Protein AF-A0A7V3BHC5-F1 (afdb_monomer_lite)

Radius of gyration: 16.34 Å; chains: 1; bounding box: 46×25×44 Å

pLDDT: mean 91.26, std 6.08, range [64.31, 97.12]

Foldseek 3Di:
DDPQLLVPQPQNQWKAFQDDDPVHDRPDIAGAPVRDPPPCPSQVRDPVNPDDDLVGDPPVCNVSVVVNNVRSPDPRIDRPDDDDDDDDPVSVVVVVVD

Structure (mmCIF, N/CA/C/O backbone):
data_AF-A0A7V3BHC5-F1
#
_entry.id   AF-A0A7V3BHC5-F1
#
loop_
_atom_site.group_PDB
_atom_site.id
_atom_site.type_symbol
_atom_site.label_atom_id
_atom_site.label_alt_id
_atom_site.label_comp_id
_atom_site.label_asym_id
_atom_site.label_entity_id
_atom_site.label_seq_id
_atom_site.pdbx_PDB_ins_code
_atom_site.Cartn_x
_atom_site.Cartn_y
_atom_site.Cartn_z
_atom_site.occupancy
_atom_site.B_iso_or_equiv
_atom_site.auth_seq_id
_atom_site.auth_comp_id
_atom_site.auth_asym_id
_atom_site.auth_atom_id
_atom_s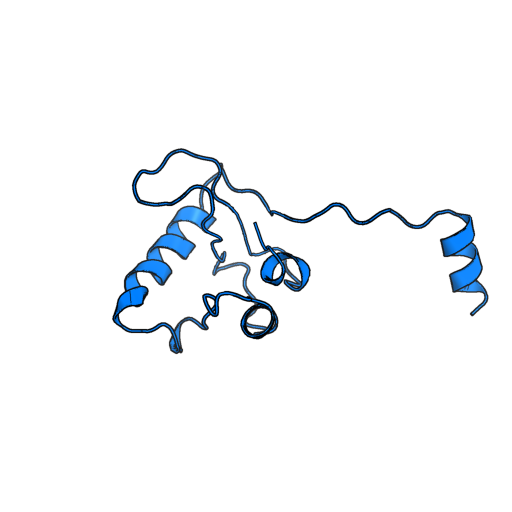ite.pdbx_PDB_model_num
ATOM 1 N N . MET A 1 1 ? -2.314 13.900 -1.701 1.00 64.31 1 MET A N 1
ATOM 2 C CA . MET A 1 1 ? -2.047 12.577 -2.295 1.00 64.31 1 MET A CA 1
ATOM 3 C C . MET A 1 1 ? -3.267 11.742 -1.991 1.00 64.31 1 MET A C 1
ATOM 5 O O . MET A 1 1 ? -3.620 11.683 -0.825 1.00 64.31 1 MET A O 1
ATOM 9 N N . ASP A 1 2 ? -3.946 11.212 -3.004 1.00 82.44 2 ASP A N 1
ATOM 10 C CA . ASP A 1 2 ? -5.126 10.381 -2.759 1.00 82.44 2 ASP A CA 1
ATOM 11 C C . ASP A 1 2 ? -4.681 9.005 -2.243 1.00 82.44 2 ASP A C 1
ATOM 13 O O . ASP A 1 2 ? -3.866 8.336 -2.882 1.00 82.44 2 ASP A O 1
ATOM 17 N N . SER A 1 3 ? -5.158 8.634 -1.056 1.00 88.94 3 SER A N 1
ATOM 18 C CA . SER A 1 3 ? -4.849 7.387 -0.354 1.00 88.94 3 SER A CA 1
ATOM 19 C C . SER A 1 3 ? -6.107 6.549 -0.099 1.00 88.94 3 SER A C 1
ATOM 21 O O . SER A 1 3 ? -6.123 5.726 0.815 1.00 88.94 3 SER A O 1
ATOM 23 N N . ALA A 1 4 ? -7.155 6.695 -0.920 1.00 93.50 4 ALA A N 1
ATOM 24 C CA . ALA A 1 4 ? -8.405 5.944 -0.774 1.00 93.50 4 ALA A CA 1
ATOM 25 C C . ALA A 1 4 ? -8.201 4.418 -0.689 1.00 93.50 4 ALA A C 1
ATOM 27 O O . ALA A 1 4 ? -8.862 3.744 0.102 1.00 93.50 4 ALA A O 1
ATOM 28 N N . CYS A 1 5 ? -7.233 3.864 -1.431 1.00 95.25 5 CYS A N 1
ATOM 29 C CA . CYS A 1 5 ? -6.873 2.447 -1.342 1.00 95.25 5 CYS A CA 1
ATOM 30 C C . CYS A 1 5 ? -6.333 2.048 0.047 1.00 95.25 5 CYS A C 1
ATOM 32 O O . CYS A 1 5 ? -6.616 0.943 0.513 1.00 95.25 5 CYS A O 1
ATOM 34 N N . VAL A 1 6 ? -5.609 2.946 0.729 1.00 95.25 6 VAL A N 1
ATOM 35 C CA . VAL A 1 6 ? -5.100 2.754 2.098 1.00 95.25 6 VAL A CA 1
ATOM 36 C C . VAL A 1 6 ? -6.265 2.681 3.082 1.00 95.25 6 VAL A C 1
ATOM 38 O O . VAL A 1 6 ? -6.298 1.792 3.930 1.00 95.25 6 VAL A O 1
ATOM 41 N N . GLU A 1 7 ? -7.258 3.560 2.938 1.00 94.00 7 GLU A N 1
ATOM 42 C CA . GLU A 1 7 ? -8.410 3.623 3.843 1.00 94.00 7 GLU A CA 1
ATOM 43 C C . GLU A 1 7 ? -9.250 2.344 3.844 1.00 94.00 7 GLU A C 1
ATOM 45 O O . GLU A 1 7 ? -9.725 1.924 4.902 1.00 94.00 7 GLU A O 1
ATOM 50 N N . VAL A 1 8 ? -9.389 1.697 2.686 1.00 95.25 8 VAL A N 1
ATOM 51 C CA . VAL A 1 8 ? -10.192 0.475 2.535 1.00 95.25 8 VAL A CA 1
ATOM 52 C C . VAL A 1 8 ? -9.415 -0.817 2.802 1.00 95.25 8 VAL A C 1
ATOM 54 O O . VAL A 1 8 ? -10.020 -1.886 2.867 1.00 9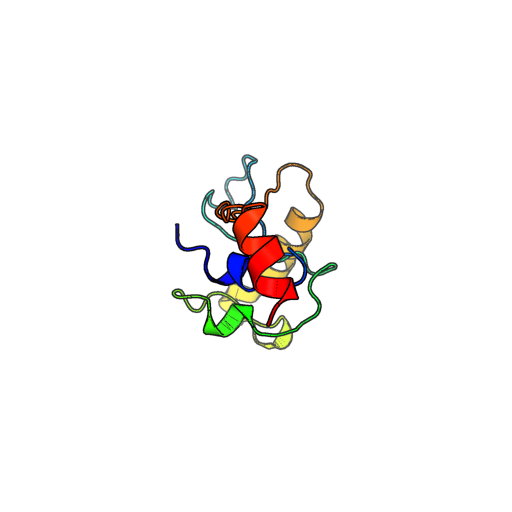5.25 8 VAL A O 1
ATOM 57 N N . CYS A 1 9 ? -8.086 -0.756 2.950 1.00 96.44 9 CYS A N 1
ATOM 58 C CA . CYS A 1 9 ? -7.277 -1.944 3.205 1.00 96.44 9 CYS A CA 1
ATOM 59 C C . CYS A 1 9 ? -7.570 -2.504 4.613 1.00 96.44 9 CYS A C 1
ATOM 61 O O . CYS A 1 9 ? -7.360 -1.791 5.596 1.00 96.44 9 CYS A O 1
ATOM 63 N N . PRO A 1 10 ? -8.007 -3.769 4.755 1.00 96.25 10 PRO A N 1
ATOM 64 C CA . PRO A 1 10 ? -8.385 -4.328 6.058 1.00 96.25 10 PRO A CA 1
ATOM 65 C C . PRO A 1 10 ? -7.193 -4.778 6.914 1.00 96.25 10 PRO A C 1
ATOM 67 O O . PRO A 1 10 ? -7.361 -5.057 8.096 1.00 96.25 10 PRO A O 1
ATOM 70 N N . VAL A 1 11 ? -6.008 -4.895 6.312 1.00 96.62 11 VAL A N 1
ATOM 71 C CA . VAL A 1 11 ? -4.807 -5.484 6.931 1.00 96.62 11 VAL A CA 1
ATOM 72 C C . VAL A 1 11 ? -3.607 -4.546 6.891 1.00 96.62 11 VAL A C 1
ATOM 74 O O . VAL A 1 11 ? -2.481 -4.984 7.093 1.00 96.62 11 VAL A O 1
ATOM 77 N N . ASP A 1 12 ? -3.834 -3.261 6.607 1.00 95.25 12 ASP A N 1
ATOM 78 C CA . ASP A 1 12 ? -2.784 -2.240 6.674 1.00 95.25 12 ASP A CA 1
ATOM 79 C C . ASP A 1 12 ? -1.560 -2.509 5.775 1.00 95.25 12 ASP A C 1
ATOM 81 O O . ASP A 1 12 ? -0.461 -2.039 6.046 1.00 95.25 12 ASP A O 1
ATOM 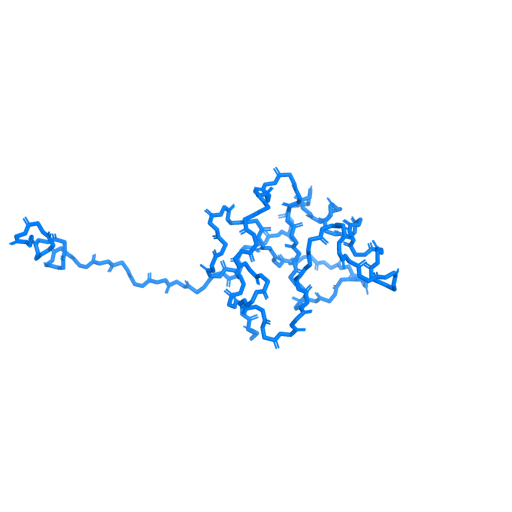85 N N . CYS A 1 13 ? -1.742 -3.230 4.664 1.00 95.94 13 CYS A N 1
ATOM 86 C CA . CYS A 1 13 ? -0.642 -3.668 3.803 1.00 95.94 13 CYS A CA 1
ATOM 87 C C . CYS A 1 13 ? -0.257 -2.673 2.696 1.00 95.94 13 CYS A C 1
ATOM 89 O O . CYS A 1 13 ? 0.416 -3.073 1.751 1.00 95.94 13 CYS A O 1
ATOM 91 N N . ILE A 1 14 ? -0.724 -1.421 2.731 1.00 95.50 14 ILE A N 1
ATOM 92 C CA . ILE A 1 14 ? -0.395 -0.405 1.716 1.00 95.50 14 ILE A CA 1
ATOM 93 C C . ILE A 1 14 ? 0.427 0.692 2.379 1.00 95.50 14 ILE A C 1
ATOM 95 O O . ILE A 1 14 ? -0.063 1.412 3.250 1.00 95.50 14 ILE A O 1
ATOM 99 N N . HIS A 1 15 ? 1.672 0.827 1.939 1.00 94.31 15 HIS A N 1
ATOM 100 C CA . HIS A 1 15 ? 2.665 1.689 2.559 1.00 94.31 15 HIS A CA 1
ATOM 101 C C . HIS A 1 15 ? 3.189 2.746 1.592 1.00 94.31 15 HIS A C 1
ATOM 103 O O . HIS A 1 15 ? 3.212 2.552 0.378 1.00 94.31 15 HIS A O 1
ATOM 109 N N . ARG A 1 16 ? 3.667 3.852 2.152 1.00 93.25 16 ARG A N 1
ATOM 110 C CA . ARG A 1 16 ? 4.564 4.800 1.494 1.00 93.25 16 ARG A CA 1
ATOM 111 C C . ARG A 1 16 ? 5.985 4.509 1.959 1.00 93.25 16 ARG A C 1
ATOM 113 O O . ARG A 1 16 ? 6.213 4.323 3.152 1.00 93.25 16 ARG A O 1
ATOM 120 N N . TYR A 1 17 ? 6.922 4.506 1.021 1.00 92.50 17 TYR A N 1
ATOM 121 C CA . TYR A 1 17 ? 8.345 4.516 1.338 1.00 92.50 17 TYR A CA 1
ATOM 122 C C . TYR A 1 17 ? 8.774 5.923 1.767 1.00 92.50 17 TYR A C 1
ATOM 124 O O . TYR A 1 17 ? 8.468 6.889 1.069 1.00 92.50 17 TYR A O 1
ATOM 132 N N . THR A 1 18 ? 9.450 6.036 2.907 1.00 93.06 18 THR A N 1
ATOM 133 C CA . THR A 1 18 ? 9.926 7.310 3.475 1.00 93.06 18 THR A CA 1
ATOM 134 C C . THR A 1 18 ? 11.430 7.510 3.338 1.00 93.06 18 THR A C 1
ATOM 136 O O . THR A 1 18 ? 11.927 8.588 3.661 1.00 93.06 18 THR A O 1
ATOM 139 N N . GLY A 1 19 ? 12.149 6.494 2.858 1.00 90.38 19 GLY A N 1
ATOM 140 C CA . GLY A 1 19 ? 13.580 6.584 2.599 1.00 90.38 19 GLY A CA 1
ATOM 141 C C . GLY A 1 19 ? 13.898 7.245 1.257 1.00 90.38 19 GLY A C 1
ATOM 142 O O . GLY A 1 19 ? 13.022 7.695 0.511 1.00 90.38 19 GLY A O 1
ATOM 143 N N . GLU A 1 20 ? 15.184 7.264 0.918 1.00 89.69 20 GLU A N 1
ATOM 144 C CA . GLU A 1 20 ? 15.681 7.772 -0.361 1.00 89.69 20 GLU A CA 1
ATOM 145 C C . GLU A 1 20 ? 16.036 6.606 -1.295 1.00 89.69 20 GLU A C 1
ATOM 147 O O . GLU A 1 20 ? 16.955 5.833 -1.033 1.00 89.69 20 GLU A O 1
ATOM 152 N N . ASP A 1 21 ? 15.305 6.460 -2.401 1.00 88.12 21 ASP A N 1
ATOM 153 C CA . ASP A 1 21 ? 15.633 5.533 -3.491 1.00 88.12 21 ASP A CA 1
ATOM 154 C C . ASP A 1 21 ? 15.287 6.236 -4.818 1.00 88.12 21 ASP A C 1
ATOM 156 O O . ASP A 1 21 ? 14.134 6.622 -5.021 1.00 88.12 21 ASP A O 1
ATOM 160 N N . PRO A 1 22 ? 16.251 6.440 -5.738 1.00 87.00 22 PRO A N 1
ATOM 161 C CA . PRO A 1 22 ? 16.008 7.140 -7.001 1.00 87.00 22 PRO A CA 1
ATOM 162 C C . PRO A 1 22 ? 15.010 6.420 -7.921 1.00 87.00 22 PRO A C 1
ATOM 164 O O . PRO A 1 22 ? 14.509 7.025 -8.869 1.00 87.00 22 PRO A O 1
ATOM 167 N N . TYR A 1 23 ? 14.718 5.145 -7.662 1.00 85.44 23 TYR A N 1
ATOM 168 C CA . TYR A 1 23 ? 13.769 4.342 -8.425 1.00 85.44 23 TYR A CA 1
ATOM 169 C C . TYR A 1 23 ? 12.372 4.295 -7.795 1.00 85.44 23 TYR A C 1
ATOM 171 O O . TYR A 1 23 ? 11.475 3.702 -8.394 1.00 85.44 23 TYR A O 1
ATOM 179 N N . ILE A 1 24 ? 12.171 4.900 -6.617 1.00 87.25 24 ILE A N 1
ATOM 180 C CA . ILE A 1 24 ? 10.880 4.929 -5.922 1.00 87.25 24 ILE A CA 1
ATOM 181 C C . ILE A 1 24 ? 10.483 6.382 -5.665 1.00 87.25 24 ILE A C 1
ATOM 183 O O . ILE A 1 24 ? 11.039 7.046 -4.787 1.00 87.25 24 ILE A O 1
ATOM 187 N N . PRO A 1 25 ? 9.495 6.904 -6.405 1.00 87.62 25 PRO A N 1
ATOM 188 C CA . PRO A 1 25 ? 8.925 8.206 -6.117 1.00 87.62 25 PRO A CA 1
ATOM 189 C C . PRO A 1 25 ? 8.372 8.274 -4.688 1.00 87.62 25 PRO A C 1
ATOM 191 O O . PRO A 1 25 ? 7.671 7.372 -4.239 1.00 87.62 25 PRO A O 1
ATOM 194 N N . GLN A 1 26 ? 8.580 9.409 -4.018 1.00 84.38 26 GLN A N 1
ATOM 195 C CA . GLN A 1 26 ? 8.096 9.685 -2.651 1.00 84.38 26 GLN A CA 1
ATOM 196 C C . GLN A 1 26 ? 6.565 9.575 -2.488 1.00 84.38 26 GLN A C 1
ATOM 198 O O . GLN A 1 26 ? 6.039 9.466 -1.384 1.00 84.38 26 GLN A O 1
ATOM 203 N N . HIS A 1 27 ? 5.828 9.621 -3.598 1.00 84.50 27 HIS A N 1
ATOM 204 C CA . HIS A 1 27 ? 4.373 9.490 -3.633 1.00 84.50 27 HIS A CA 1
ATOM 205 C C . HIS A 1 27 ? 3.906 8.123 -4.144 1.00 84.50 27 HIS A C 1
ATOM 207 O O . HIS A 1 27 ? 2.724 7.956 -4.431 1.00 84.50 27 HIS A O 1
ATOM 213 N N . GLN A 1 28 ? 4.801 7.147 -4.302 1.00 89.56 28 GLN A N 1
ATOM 214 C CA . GLN A 1 28 ? 4.404 5.801 -4.691 1.00 89.56 28 GLN A CA 1
ATOM 215 C C . GLN A 1 28 ? 3.859 5.041 -3.477 1.00 89.56 28 GLN A C 1
ATOM 217 O O . GLN A 1 28 ? 4.482 5.004 -2.415 1.00 89.56 28 GLN A O 1
ATOM 222 N N . LEU A 1 29 ? 2.686 4.430 -3.654 1.00 93.44 29 LEU A N 1
ATOM 223 C CA . LEU A 1 29 ? 2.132 3.466 -2.709 1.00 93.44 29 LEU A CA 1
ATOM 224 C C . LEU A 1 29 ? 2.544 2.058 -3.112 1.00 93.44 29 LEU A C 1
ATOM 226 O O . LEU A 1 29 ? 2.537 1.713 -4.294 1.00 93.44 29 LEU A O 1
ATOM 230 N N . LEU A 1 30 ? 2.909 1.266 -2.114 1.00 94.31 30 LEU A N 1
ATOM 231 C CA . LEU A 1 30 ? 3.484 -0.059 -2.270 1.00 94.31 30 LEU A CA 1
ATOM 232 C C . LEU A 1 30 ? 2.674 -1.056 -1.448 1.00 94.31 30 LEU A C 1
ATOM 234 O O . LEU A 1 30 ? 2.291 -0.772 -0.314 1.00 94.31 30 LEU A O 1
ATOM 238 N N . ILE A 1 31 ? 2.412 -2.226 -2.019 1.00 95.75 31 ILE A N 1
ATOM 239 C CA . ILE A 1 31 ? 1.646 -3.297 -1.380 1.00 95.75 31 ILE A CA 1
ATOM 240 C C . ILE A 1 31 ? 2.621 -4.266 -0.716 1.00 95.75 31 ILE A C 1
ATOM 242 O O . ILE A 1 31 ? 3.502 -4.796 -1.386 1.00 95.75 31 ILE A O 1
ATOM 246 N N . HIS A 1 32 ? 2.443 -4.555 0.571 1.00 95.94 32 HIS A N 1
ATOM 247 C CA . HIS A 1 32 ? 3.170 -5.611 1.267 1.00 95.94 32 HIS A CA 1
ATOM 248 C C . HIS A 1 32 ? 2.591 -6.985 0.889 1.00 95.94 32 HIS A C 1
ATOM 250 O O . HIS A 1 32 ? 1.525 -7.353 1.393 1.00 95.94 32 HIS A O 1
ATOM 256 N N . PRO A 1 33 ? 3.271 -7.795 0.052 1.00 94.56 33 PRO A N 1
ATOM 257 C CA . PRO A 1 33 ? 2.668 -9.004 -0.509 1.00 94.56 33 PRO A CA 1
ATOM 258 C C . PRO A 1 33 ? 2.445 -10.104 0.536 1.00 94.56 33 PRO A C 1
ATOM 260 O O . PRO A 1 33 ? 1.493 -10.859 0.418 1.00 94.56 33 PRO A O 1
ATOM 263 N N . GLU A 1 34 ? 3.276 -10.176 1.581 1.00 93.50 34 GLU A N 1
ATOM 264 C CA . GLU A 1 34 ? 3.127 -11.199 2.634 1.00 93.50 34 GLU A CA 1
ATOM 265 C C . GLU A 1 34 ? 2.009 -10.882 3.647 1.00 93.50 34 GLU A C 1
ATOM 267 O O . GLU A 1 34 ? 1.565 -11.775 4.361 1.00 93.50 34 GLU A O 1
ATOM 272 N N . VAL A 1 35 ? 1.547 -9.625 3.713 1.00 95.38 35 VAL A N 1
ATOM 273 C CA . VAL A 1 35 ? 0.437 -9.194 4.588 1.00 95.38 35 VAL A CA 1
ATOM 274 C C . VAL A 1 35 ? -0.868 -9.102 3.798 1.00 95.38 35 VAL A C 1
ATOM 276 O O . VAL A 1 35 ? -1.947 -9.303 4.352 1.00 95.38 35 VAL A O 1
ATOM 279 N N . CYS A 1 36 ? -0.790 -8.815 2.495 1.00 96.50 36 CYS A N 1
ATOM 280 C CA . CYS A 1 36 ? -1.948 -8.764 1.617 1.00 96.50 36 CYS A CA 1
ATOM 281 C C . CYS A 1 36 ? -2.715 -10.096 1.627 1.00 96.50 36 CYS A C 1
ATOM 283 O O . CYS A 1 36 ? -2.176 -11.151 1.308 1.00 96.50 36 CYS A O 1
ATOM 285 N N . ILE A 1 37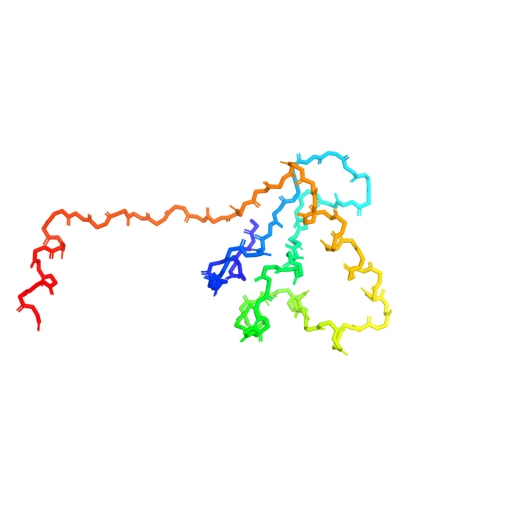 ? -4.012 -10.025 1.928 1.00 96.81 37 ILE A N 1
ATOM 286 C CA . ILE A 1 37 ? -4.922 -11.183 1.948 1.00 96.81 37 ILE A CA 1
ATOM 287 C C . ILE A 1 37 ? -5.740 -11.331 0.656 1.00 96.81 37 ILE A C 1
ATOM 289 O O . ILE A 1 37 ? -6.749 -12.028 0.644 1.00 96.81 37 ILE A O 1
ATOM 293 N N . VAL A 1 38 ? -5.350 -10.630 -0.415 1.00 96.00 38 VAL A N 1
ATOM 294 C CA . VAL A 1 38 ? -5.981 -10.703 -1.749 1.00 96.00 38 VAL A CA 1
ATOM 295 C C . VAL A 1 38 ? -7.503 -10.453 -1.709 1.00 96.00 38 VAL A C 1
ATOM 297 O O . VAL A 1 38 ? -8.295 -11.134 -2.349 1.00 96.00 38 VAL A O 1
ATOM 300 N N . CYS A 1 39 ? -7.944 -9.457 -0.931 1.00 97.00 39 CYS A N 1
ATOM 301 C CA . CYS A 1 39 ? -9.376 -9.148 -0.786 1.00 97.00 39 CYS A CA 1
ATOM 302 C C . CYS A 1 39 ? -9.975 -8.316 -1.939 1.00 97.00 39 CYS A C 1
ATOM 304 O O . CYS A 1 39 ? -11.193 -8.201 -2.028 1.00 97.00 39 CYS A O 1
ATOM 306 N N . GLY A 1 40 ? -9.144 -7.686 -2.778 1.00 95.25 40 GLY A N 1
ATOM 307 C CA . GLY A 1 40 ? -9.572 -6.919 -3.961 1.00 95.25 40 GLY A CA 1
ATOM 308 C C . GLY A 1 40 ? -10.222 -5.550 -3.701 1.00 95.25 40 GLY A C 1
ATOM 309 O O . GLY A 1 40 ? -10.412 -4.787 -4.636 1.00 95.25 40 GLY A O 1
ATOM 310 N N . VAL A 1 41 ? -10.518 -5.169 -2.454 1.00 97.12 41 VAL A N 1
ATOM 311 C CA . VAL A 1 41 ? -11.272 -3.927 -2.156 1.00 97.12 41 VAL A CA 1
ATOM 312 C C . VAL A 1 41 ? -10.518 -2.648 -2.556 1.00 97.12 41 VAL A C 1
ATOM 314 O O . VAL A 1 41 ? -11.126 -1.638 -2.902 1.00 97.12 41 VAL A O 1
ATOM 317 N N . CYS A 1 42 ? -9.185 -2.683 -2.530 1.00 96.94 42 CYS A N 1
ATOM 318 C CA . CYS A 1 42 ? -8.341 -1.532 -2.857 1.00 96.94 42 CYS A CA 1
ATOM 319 C C . CYS A 1 42 ? -8.293 -1.172 -4.352 1.00 96.94 42 CYS A C 1
ATOM 321 O O . CYS A 1 42 ? -7.959 -0.034 -4.678 1.00 96.94 42 CYS A O 1
ATOM 323 N N . GLU A 1 43 ? -8.636 -2.108 -5.240 1.00 96.44 43 GLU A N 1
ATOM 324 C CA . GLU A 1 43 ? -8.611 -1.930 -6.695 1.00 96.44 43 GLU A CA 1
ATOM 325 C C . GLU A 1 43 ? -9.647 -0.906 -7.183 1.00 96.44 43 GLU A C 1
ATOM 327 O O . GLU A 1 43 ? -9.233 0.141 -7.686 1.00 96.44 43 GLU A O 1
ATOM 332 N N . PRO A 1 44 ? -10.962 -1.087 -6.942 1.00 96.12 44 PRO A N 1
ATOM 333 C CA . PRO A 1 44 ? -11.966 -0.103 -7.349 1.00 96.12 44 PRO A CA 1
ATOM 334 C C . PRO A 1 44 ? -11.888 1.208 -6.552 1.00 96.12 44 PRO A C 1
ATOM 336 O O . PRO A 1 44 ? -12.467 2.211 -6.959 1.00 96.12 44 PRO A O 1
ATOM 339 N N . ALA A 1 45 ? -11.200 1.215 -5.406 1.00 95.50 45 ALA A N 1
ATOM 340 C CA . ALA A 1 45 ? -11.002 2.415 -4.599 1.00 95.50 45 ALA A CA 1
ATOM 341 C C . ALA A 1 45 ? -9.868 3.310 -5.123 1.00 95.50 45 ALA A C 1
ATOM 343 O O . ALA A 1 45 ? -9.778 4.466 -4.718 1.00 95.50 45 ALA A O 1
ATOM 344 N N . CYS A 1 46 ? -8.974 2.794 -5.974 1.00 94.31 46 CYS A N 1
ATOM 345 C CA . CYS A 1 46 ? -7.836 3.555 -6.470 1.00 94.31 46 CYS A CA 1
ATOM 346 C C . CYS A 1 46 ? -8.266 4.489 -7.616 1.00 94.31 46 CYS A C 1
ATOM 348 O O . CYS A 1 46 ? -8.558 4.005 -8.708 1.00 94.31 46 CYS A O 1
ATOM 350 N N . PRO A 1 47 ? -8.221 5.823 -7.446 1.00 92.38 47 PRO A N 1
ATOM 351 C CA . PRO A 1 47 ? -8.645 6.762 -8.494 1.00 92.38 47 PRO A CA 1
ATOM 352 C C . PRO A 1 47 ? -7.695 6.804 -9.699 1.00 92.38 47 PRO A C 1
ATOM 354 O O . PRO A 1 47 ? -8.022 7.396 -10.723 1.00 92.38 47 PRO A O 1
ATOM 357 N N . TRP A 1 48 ? -6.508 6.209 -9.563 1.00 92.50 48 TRP A N 1
ATOM 358 C CA . TRP A 1 48 ? -5.486 6.130 -10.605 1.00 92.50 48 TRP A CA 1
ATOM 359 C C . TRP A 1 48 ? -5.450 4.768 -11.300 1.00 92.50 48 TRP A C 1
ATOM 361 O O . TRP A 1 48 ? -4.563 4.557 -12.122 1.00 92.50 48 TRP A O 1
ATOM 371 N N . GLU A 1 49 ? -6.345 3.840 -10.932 1.00 93.44 49 GLU A N 1
ATOM 372 C CA . GLU A 1 49 ? -6.400 2.483 -11.502 1.00 93.44 49 GLU A CA 1
ATOM 373 C C . GLU A 1 49 ? -5.024 1.776 -11.458 1.00 93.44 49 GLU A C 1
ATOM 375 O O . GLU A 1 49 ? -4.589 1.112 -12.398 1.00 93.44 49 GLU A O 1
ATOM 380 N N . ALA A 1 50 ? -4.289 1.977 -10.357 1.00 93.12 50 ALA A N 1
ATOM 381 C CA . ALA A 1 50 ? -2.894 1.547 -10.207 1.00 93.12 50 ALA A CA 1
ATOM 382 C C . ALA A 1 50 ? -2.718 0.286 -9.340 1.00 93.12 50 ALA A C 1
ATOM 384 O O . ALA A 1 50 ? -1.598 -0.200 -9.170 1.00 93.12 50 ALA A O 1
ATOM 385 N N . MET A 1 51 ? -3.806 -0.227 -8.767 1.00 94.75 51 MET A N 1
ATOM 386 C CA . MET A 1 51 ? -3.811 -1.406 -7.903 1.00 94.75 51 MET A CA 1
ATOM 387 C C . MET A 1 51 ? -4.256 -2.611 -8.726 1.00 94.75 51 MET A C 1
ATOM 389 O O . MET A 1 51 ? -5.329 -2.580 -9.312 1.00 94.75 51 MET A O 1
ATOM 393 N N . TYR A 1 52 ? -3.438 -3.659 -8.749 1.00 95.69 52 TYR A N 1
ATOM 394 C CA . TYR A 1 52 ? -3.680 -4.872 -9.528 1.00 95.69 52 TYR A CA 1
ATOM 395 C C . TYR A 1 52 ? -3.451 -6.098 -8.653 1.00 95.69 52 TYR A C 1
ATOM 397 O O . TYR A 1 52 ? -2.577 -6.083 -7.777 1.00 95.69 52 TYR A O 1
ATOM 405 N N . GLN A 1 53 ? -4.167 -7.183 -8.937 1.00 93.88 53 GLN A N 1
ATOM 406 C CA . GLN A 1 53 ? -3.731 -8.500 -8.484 1.00 93.88 53 GLN A CA 1
ATOM 407 C C . GLN A 1 53 ? -2.435 -8.889 -9.204 1.00 93.88 53 GLN A C 1
ATOM 409 O O . GLN A 1 53 ? -2.195 -8.488 -10.342 1.00 93.88 53 GLN A O 1
ATOM 414 N N . ASP A 1 54 ? -1.591 -9.686 -8.553 1.00 90.69 54 ASP A N 1
ATOM 415 C CA . ASP A 1 54 ? -0.294 -10.126 -9.084 1.00 90.69 54 ASP A CA 1
ATOM 416 C C . ASP A 1 54 ? -0.407 -10.836 -10.447 1.00 90.69 54 ASP A C 1
ATOM 418 O O . ASP A 1 54 ? 0.455 -10.681 -11.317 1.00 90.69 54 ASP A O 1
ATOM 422 N N . THR A 1 55 ? -1.502 -11.566 -10.654 1.00 92.00 55 THR A N 1
ATOM 423 C CA . THR A 1 55 ? -1.836 -12.259 -11.905 1.00 92.00 55 THR A CA 1
ATOM 424 C C . THR A 1 55 ? -2.335 -11.333 -13.019 1.00 92.00 55 THR A C 1
ATOM 426 O O . THR A 1 55 ? -2.248 -11.700 -14.194 1.00 92.00 55 THR A O 1
ATOM 429 N N . GLU A 1 56 ? -2.791 -10.129 -12.675 1.00 94.88 56 GLU A N 1
ATOM 430 C CA . GLU A 1 56 ? -3.445 -9.174 -13.579 1.00 94.88 56 GLU A CA 1
ATOM 431 C C . GLU A 1 56 ? -2.573 -7.948 -13.883 1.00 94.88 56 GLU A C 1
ATOM 433 O O . GLU A 1 56 ? -2.950 -7.101 -14.692 1.00 94.88 56 GLU A O 1
ATOM 438 N N . VAL A 1 57 ? -1.371 -7.869 -13.297 1.00 95.06 57 VAL A N 1
ATOM 439 C CA . VAL A 1 57 ? -0.417 -6.788 -13.573 1.00 95.06 57 VAL A CA 1
ATOM 440 C C . VAL A 1 57 ? -0.069 -6.756 -15.073 1.00 95.06 57 VAL A C 1
ATOM 442 O O . VAL A 1 57 ? 0.447 -7.753 -15.607 1.00 95.06 57 VAL A O 1
ATOM 445 N N . PRO A 1 58 ? -0.264 -5.609 -15.758 1.00 96.12 58 PRO A N 1
ATOM 446 C CA . PRO A 1 58 ? 0.152 -5.424 -17.143 1.00 96.12 58 PRO A CA 1
ATOM 447 C C . PRO A 1 58 ? 1.625 -5.776 -17.356 1.00 96.12 58 PRO A C 1
ATOM 449 O O . PRO A 1 58 ? 2.470 -5.605 -16.471 1.00 96.12 58 PRO A O 1
ATOM 452 N N . LYS A 1 59 ? 1.969 -6.265 -18.551 1.00 95.88 59 LYS A N 1
ATOM 453 C CA . LYS A 1 59 ? 3.317 -6.782 -18.839 1.00 95.88 59 LYS A CA 1
ATOM 454 C C . LYS A 1 59 ? 4.401 -5.730 -18.591 1.00 95.88 59 LYS A C 1
ATOM 456 O O . LYS A 1 59 ? 5.478 -6.070 -18.109 1.00 95.88 59 LYS A O 1
ATOM 461 N N . GLU A 1 60 ? 4.091 -4.482 -18.899 1.00 95.06 60 GLU A N 1
ATOM 462 C CA . GLU A 1 60 ? 4.942 -3.304 -18.769 1.00 95.06 60 GLU A CA 1
ATOM 463 C C . GLU A 1 60 ? 5.212 -2.952 -17.299 1.00 95.06 60 GLU A C 1
ATOM 465 O O . GLU A 1 60 ? 6.251 -2.380 -16.983 1.00 95.06 60 GLU A O 1
ATOM 470 N N . LEU A 1 61 ? 4.306 -3.340 -16.395 1.00 93.94 61 LEU A N 1
ATOM 471 C CA . LEU A 1 61 ? 4.359 -3.042 -14.964 1.00 93.94 61 LEU A CA 1
ATOM 472 C C . LEU A 1 61 ? 4.819 -4.232 -14.115 1.00 93.94 61 LEU A C 1
ATOM 474 O O . LEU A 1 61 ? 4.913 -4.110 -12.897 1.00 93.94 61 LEU A O 1
ATOM 478 N N . ARG A 1 62 ? 5.152 -5.382 -14.717 1.00 93.62 62 ARG A N 1
ATOM 479 C CA . ARG A 1 62 ? 5.544 -6.591 -13.966 1.00 93.62 62 ARG A CA 1
ATOM 480 C C . ARG A 1 62 ? 6.724 -6.386 -13.018 1.00 93.62 62 ARG A C 1
ATOM 482 O O . ARG A 1 62 ? 6.762 -7.017 -11.967 1.00 93.62 62 ARG A O 1
ATOM 489 N N . ALA A 1 63 ? 7.654 -5.490 -13.350 1.00 92.19 63 ALA A N 1
ATOM 490 C CA . ALA A 1 63 ? 8.775 -5.150 -12.471 1.00 92.19 63 ALA A CA 1
ATOM 491 C C . ALA A 1 63 ? 8.313 -4.580 -11.113 1.00 92.19 63 ALA A C 1
ATOM 493 O O . ALA A 1 63 ? 8.991 -4.760 -10.103 1.00 92.19 63 ALA A O 1
ATOM 494 N N . SER A 1 64 ? 7.130 -3.959 -11.055 1.00 92.50 64 SER A N 1
ATOM 495 C CA . SER A 1 64 ? 6.560 -3.411 -9.822 1.00 92.50 64 SER A CA 1
ATOM 496 C C . SER A 1 64 ? 6.247 -4.484 -8.778 1.00 92.50 64 SER A C 1
ATOM 498 O O . SER A 1 64 ? 6.255 -4.181 -7.589 1.00 92.50 64 SER A O 1
ATOM 500 N N . ILE A 1 65 ? 6.012 -5.740 -9.180 1.00 93.81 65 ILE A N 1
ATOM 501 C CA . ILE A 1 65 ? 5.785 -6.852 -8.239 1.00 93.81 65 ILE A CA 1
ATOM 502 C C . ILE A 1 65 ? 7.011 -7.029 -7.332 1.00 93.81 65 ILE A C 1
ATOM 504 O O . ILE A 1 65 ? 6.888 -7.128 -6.111 1.00 93.81 65 ILE A O 1
ATOM 508 N N . GLU A 1 66 ? 8.207 -6.998 -7.919 1.00 92.62 66 GLU A N 1
ATOM 509 C CA . GLU A 1 66 ? 9.456 -7.129 -7.172 1.00 92.62 66 GLU A CA 1
ATOM 510 C C . GLU A 1 66 ? 9.744 -5.890 -6.316 1.00 92.62 66 GLU A C 1
ATOM 512 O O . GLU A 1 66 ? 10.194 -6.023 -5.178 1.00 92.62 66 GLU A O 1
ATOM 517 N N . VAL A 1 67 ? 9.432 -4.690 -6.817 1.00 92.44 67 VAL A N 1
ATOM 518 C CA . VAL A 1 67 ? 9.585 -3.436 -6.056 1.00 92.44 67 VAL A CA 1
ATOM 519 C C . VAL A 1 67 ? 8.707 -3.445 -4.801 1.00 92.44 67 VAL A C 1
ATOM 521 O O . VAL A 1 67 ? 9.206 -3.166 -3.710 1.00 92.44 67 VAL A O 1
ATOM 524 N N . ASN A 1 68 ? 7.438 -3.842 -4.932 1.00 94.00 68 ASN A N 1
ATOM 525 C CA . ASN A 1 68 ? 6.513 -4.010 -3.810 1.00 94.00 68 ASN A CA 1
ATOM 526 C C . ASN A 1 68 ? 7.082 -4.964 -2.747 1.00 94.00 68 ASN A C 1
ATOM 528 O O . ASN A 1 68 ? 7.166 -4.617 -1.570 1.00 94.00 68 ASN A O 1
ATOM 532 N N . ALA A 1 69 ? 7.561 -6.139 -3.170 1.00 93.00 69 ALA A N 1
ATOM 533 C CA . ALA A 1 69 ? 8.163 -7.119 -2.268 1.00 93.00 69 ALA A CA 1
ATOM 534 C C . ALA A 1 69 ? 9.461 -6.620 -1.611 1.00 93.00 69 ALA A C 1
ATOM 536 O O . ALA A 1 69 ? 9.727 -6.935 -0.452 1.00 93.00 69 ALA A O 1
ATOM 537 N N . ARG A 1 70 ? 10.289 -5.861 -2.340 1.00 90.81 70 ARG A N 1
ATOM 538 C CA . ARG A 1 70 ? 11.551 -5.311 -1.829 1.00 90.81 70 ARG A CA 1
ATOM 539 C C . ARG A 1 70 ? 11.302 -4.328 -0.691 1.00 90.81 70 ARG A C 1
ATOM 541 O O . ARG A 1 70 ? 11.938 -4.455 0.352 1.00 90.81 70 ARG A O 1
ATOM 548 N N . ILE A 1 71 ? 10.390 -3.381 -0.889 1.00 85.62 71 ILE A N 1
ATOM 549 C CA . ILE A 1 71 ? 10.161 -2.293 0.068 1.00 85.62 71 ILE A CA 1
ATOM 550 C C . ILE A 1 71 ? 9.360 -2.728 1.281 1.00 85.62 71 ILE A C 1
ATOM 552 O O . ILE A 1 71 ? 9.642 -2.272 2.383 1.00 85.62 71 ILE A O 1
ATOM 556 N N . ALA A 1 72 ? 8.457 -3.689 1.112 1.00 81.88 72 ALA A N 1
ATOM 557 C CA . ALA A 1 72 ? 7.757 -4.327 2.219 1.00 81.88 72 ALA A CA 1
ATOM 558 C C . ALA A 1 72 ? 8.696 -4.838 3.334 1.00 81.88 72 ALA A C 1
ATOM 560 O O . ALA A 1 72 ? 8.307 -4.892 4.493 1.00 81.88 72 ALA A O 1
ATOM 561 N N . ARG A 1 73 ? 9.949 -5.177 2.997 1.00 84.81 73 ARG A N 1
ATOM 562 C CA . ARG A 1 73 ? 10.962 -5.679 3.941 1.00 84.81 73 ARG A CA 1
ATOM 563 C C . ARG A 1 73 ? 11.885 -4.601 4.522 1.00 84.81 73 ARG A C 1
ATOM 565 O O . ARG A 1 73 ? 12.844 -4.942 5.214 1.00 84.81 73 ARG A O 1
ATOM 572 N N . GLN A 1 74 ? 11.654 -3.326 4.220 1.00 86.25 74 GLN A N 1
ATOM 573 C CA . GLN A 1 74 ? 12.469 -2.220 4.724 1.00 86.25 74 GLN A CA 1
ATOM 574 C C . GLN A 1 74 ? 11.866 -1.577 5.976 1.00 86.25 74 GLN A C 1
ATOM 576 O O . GLN A 1 74 ? 10.709 -1.796 6.316 1.00 86.25 74 GLN A O 1
ATOM 581 N N . GLN A 1 75 ? 12.687 -0.799 6.686 1.00 85.94 75 GLN A N 1
ATOM 582 C CA . GLN A 1 75 ? 12.290 -0.119 7.926 1.00 85.94 75 GLN A CA 1
ATOM 583 C C . GLN A 1 75 ? 11.723 1.288 7.683 1.00 85.94 75 GLN A C 1
ATOM 585 O O . GLN A 1 75 ? 11.048 1.833 8.550 1.00 85.94 75 GLN A O 1
ATOM 590 N N . GLU A 1 76 ? 11.972 1.867 6.509 1.00 91.56 76 GLU A N 1
ATOM 591 C CA . GLU A 1 76 ? 11.547 3.218 6.125 1.00 91.56 76 GLU A CA 1
ATOM 592 C C . GLU A 1 76 ? 10.219 3.171 5.360 1.00 91.56 76 GLU A C 1
ATOM 594 O O . GLU A 1 76 ? 10.114 3.597 4.210 1.00 91.56 76 GLU A O 1
ATOM 599 N N . ILE A 1 77 ? 9.200 2.582 5.985 1.00 92.00 77 ILE A N 1
ATOM 600 C CA . ILE A 1 77 ? 7.845 2.499 5.437 1.00 92.00 77 ILE A CA 1
ATOM 601 C C . ILE A 1 77 ? 6.827 2.976 6.466 1.00 92.00 77 ILE A C 1
ATOM 603 O O . ILE A 1 77 ? 6.959 2.727 7.662 1.00 92.00 77 ILE A O 1
ATOM 607 N N . GLU A 1 78 ? 5.778 3.641 5.998 1.00 92.81 78 GLU A N 1
ATOM 608 C CA . GLU A 1 78 ? 4.669 4.078 6.842 1.00 92.81 78 GLU A CA 1
ATOM 609 C C . GLU A 1 78 ? 3.326 3.866 6.149 1.00 92.81 78 GLU A C 1
ATOM 611 O O . GLU A 1 78 ? 3.247 3.793 4.924 1.00 92.81 78 GLU A O 1
ATOM 616 N N . ILE A 1 79 ? 2.250 3.776 6.929 1.00 93.38 79 ILE A N 1
ATOM 617 C CA . ILE A 1 79 ? 0.886 3.661 6.408 1.00 93.38 79 ILE A CA 1
ATOM 618 C C . ILE A 1 79 ? 0.289 5.077 6.298 1.00 93.38 79 ILE A C 1
ATOM 620 O O . ILE A 1 79 ? 0.089 5.719 7.329 1.00 93.38 79 ILE A O 1
ATOM 624 N N . PRO 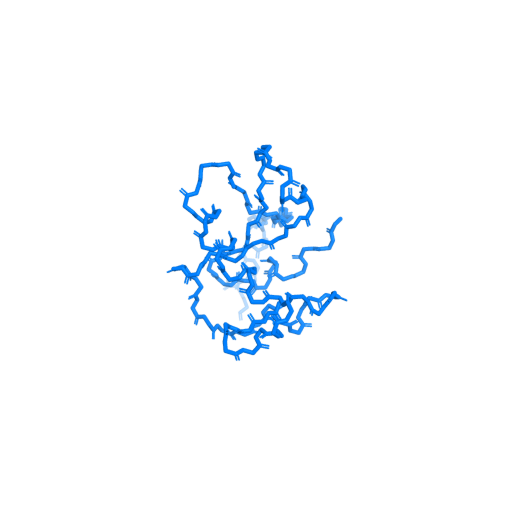A 1 80 ? -0.041 5.578 5.090 1.00 91.38 80 PRO A N 1
ATOM 625 C CA . PRO A 1 80 ? -0.538 6.944 4.863 1.00 91.38 80 PRO A CA 1
ATOM 626 C C . PRO A 1 80 ? -1.985 7.227 5.300 1.00 91.38 80 PRO A C 1
ATOM 628 O O . PRO A 1 80 ? -2.696 7.925 4.574 1.00 91.38 80 PRO A O 1
ATOM 631 N N . ARG A 1 81 ? -2.467 6.663 6.411 1.00 85.62 81 ARG A N 1
ATOM 632 C CA . ARG A 1 81 ? -3.862 6.867 6.832 1.00 85.62 81 ARG A CA 1
ATOM 633 C C . ARG A 1 81 ? -4.084 8.264 7.382 1.00 85.62 81 ARG A C 1
ATOM 635 O O . ARG A 1 81 ? -3.267 8.788 8.142 1.00 85.62 81 ARG A O 1
ATOM 642 N N . GLU A 1 82 ? -5.241 8.822 7.060 1.00 78.31 82 GLU A N 1
ATOM 643 C CA . GLU A 1 82 ? -5.733 9.993 7.772 1.00 78.31 82 GLU A CA 1
ATOM 644 C C . GLU A 1 82 ? -6.243 9.568 9.155 1.00 78.31 82 GLU A C 1
ATOM 646 O O . GLU A 1 82 ? -6.886 8.527 9.323 1.00 78.31 82 GLU A O 1
ATOM 651 N N . SER A 1 83 ? -5.958 10.367 10.184 1.00 75.12 83 SER A N 1
ATOM 652 C CA . SER A 1 83 ? -6.460 10.081 11.527 1.00 75.12 83 SER A CA 1
ATOM 653 C C . SER A 1 83 ? -7.976 10.272 11.564 1.00 75.12 83 SER A C 1
ATOM 655 O O . SER A 1 83 ? -8.464 11.394 11.409 1.00 75.12 83 SER A O 1
ATOM 657 N N . LYS A 1 84 ? -8.728 9.203 11.833 1.00 72.12 84 LYS A N 1
ATOM 658 C CA . LYS A 1 84 ? -10.160 9.315 12.139 1.00 72.12 84 LYS A CA 1
ATOM 659 C C . LYS A 1 84 ? -10.340 9.761 13.596 1.00 72.12 84 LYS A C 1
ATOM 661 O O . LYS A 1 84 ? -9.614 9.271 14.466 1.00 72.12 84 LYS A O 1
ATOM 666 N N . PRO A 1 85 ? -11.277 10.682 13.889 1.00 83.94 85 PRO A N 1
ATOM 667 C CA . PRO A 1 85 ? -11.553 11.086 15.261 1.00 83.94 85 PRO A CA 1
ATOM 668 C C . PRO A 1 85 ? -12.021 9.880 16.077 1.00 83.94 85 PRO A C 1
ATOM 670 O O . PRO A 1 85 ? -12.834 9.079 15.612 1.00 83.94 85 PRO A O 1
ATOM 673 N N . GLN A 1 86 ? -11.501 9.746 17.297 1.00 85.12 86 GLN A N 1
ATOM 674 C CA . GLN A 1 86 ? -11.997 8.727 18.216 1.00 85.12 86 GLN A CA 1
ATOM 675 C C . GLN A 1 86 ? -13.403 9.108 18.698 1.00 85.12 86 GLN A C 1
ATOM 677 O O . GLN A 1 86 ? -13.643 10.289 18.970 1.00 85.12 86 GLN A O 1
ATOM 682 N N . PRO A 1 87 ? -14.325 8.138 18.821 1.00 91.19 87 PRO A N 1
ATOM 683 C CA . PRO A 1 87 ? -15.655 8.407 19.350 1.00 91.19 87 PRO A CA 1
ATOM 684 C C . PRO A 1 87 ? -15.562 8.924 20.790 1.00 91.19 87 PRO A C 1
ATOM 686 O O . PRO A 1 87 ? -14.739 8.460 21.584 1.00 91.19 87 PRO A O 1
ATOM 689 N N . THR A 1 88 ? -16.419 9.880 21.142 1.00 93.94 88 THR A N 1
ATOM 690 C CA . THR A 1 88 ? -16.510 10.384 22.515 1.00 93.94 88 THR A CA 1
ATOM 691 C C . THR A 1 88 ? -17.193 9.363 23.426 1.00 93.94 88 THR A C 1
ATOM 693 O O . THR A 1 88 ? -17.885 8.449 22.975 1.00 93.94 88 THR A O 1
ATOM 696 N N . ALA A 1 89 ? -17.063 9.535 24.746 1.00 94.94 89 ALA A N 1
ATOM 697 C CA . ALA A 1 89 ? -17.783 8.695 25.706 1.00 94.94 89 ALA A CA 1
ATOM 698 C C . ALA A 1 89 ? -19.314 8.760 25.520 1.00 94.94 89 ALA A C 1
ATOM 700 O O . ALA A 1 89 ? -19.998 7.769 25.769 1.00 94.94 89 ALA A O 1
ATOM 701 N N . GLN A 1 90 ? -19.840 9.904 25.063 1.00 93.94 90 GLN A N 1
ATOM 702 C CA . GLN A 1 90 ? -21.260 10.071 24.752 1.00 93.94 90 GLN A CA 1
ATOM 703 C C . GLN A 1 90 ? -21.657 9.268 23.510 1.00 93.94 90 GLN A C 1
ATOM 705 O O . GLN A 1 90 ? -22.652 8.550 23.561 1.00 93.94 90 GLN A O 1
ATOM 710 N N . ASP A 1 91 ? -20.849 9.307 22.447 1.00 93.81 91 ASP A N 1
ATOM 711 C CA . ASP A 1 91 ? -21.087 8.514 21.231 1.00 93.81 91 ASP A CA 1
ATOM 712 C C . ASP A 1 91 ? -21.099 7.010 21.545 1.00 93.81 91 ASP A C 1
ATOM 714 O O . ASP A 1 91 ? -21.964 6.264 21.086 1.00 93.81 91 ASP A O 1
ATOM 718 N N . VAL A 1 92 ? -20.168 6.563 22.397 1.00 92.06 92 VAL A N 1
ATOM 719 C CA . VAL A 1 92 ? -20.091 5.163 22.838 1.00 92.06 92 VAL A CA 1
ATOM 720 C C . VAL A 1 92 ? -21.308 4.768 23.676 1.00 92.06 92 VAL A C 1
ATOM 722 O O . VAL A 1 92 ? -21.807 3.653 23.525 1.00 92.06 92 VAL A O 1
ATOM 725 N N . ALA A 1 93 ? -21.788 5.648 24.559 1.00 94.38 93 ALA A N 1
ATOM 726 C CA . ALA A 1 93 ? -22.989 5.393 25.350 1.00 94.38 93 ALA A CA 1
ATOM 727 C C . ALA A 1 93 ? -24.232 5.277 24.453 1.00 94.38 93 ALA A C 1
ATOM 729 O O . ALA A 1 93 ? -24.972 4.304 24.575 1.00 94.38 93 ALA A O 1
ATOM 730 N N . ALA A 1 94 ? -24.392 6.188 23.489 1.00 94.38 94 ALA A N 1
ATOM 731 C CA . ALA A 1 94 ? -25.513 6.190 22.551 1.00 94.38 94 ALA A CA 1
ATOM 732 C C . ALA A 1 94 ? -25.571 4.933 21.661 1.00 94.38 94 ALA A C 1
ATOM 734 O O . ALA A 1 94 ? -26.653 4.518 21.260 1.00 94.38 94 ALA A O 1
ATOM 735 N N . ASN A 1 95 ? -24.435 4.296 21.351 1.00 90.56 95 ASN A N 1
ATOM 736 C CA . A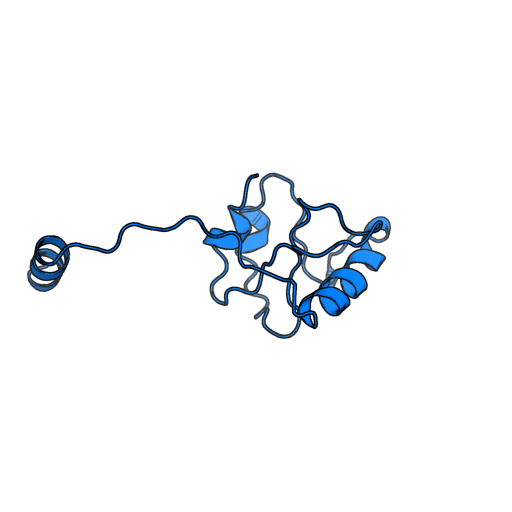SN A 1 95 ? -24.413 3.044 20.583 1.00 90.56 95 ASN A CA 1
ATOM 737 C C . ASN A 1 95 ? -24.853 1.813 21.396 1.00 90.56 95 ASN A C 1
ATOM 739 O O . ASN A 1 95 ? -25.211 0.797 20.818 1.00 90.56 95 ASN A O 1
ATOM 743 N N . ARG A 1 96 ? -24.794 1.863 22.734 1.00 89.69 96 ARG A N 1
ATOM 744 C CA . ARG A 1 96 ? -25.205 0.737 23.600 1.00 89.69 96 ARG A CA 1
ATOM 745 C C . ARG A 1 96 ? -26.712 0.682 23.839 1.00 89.69 96 ARG A C 1
ATOM 747 O O . ARG A 1 96 ? -27.203 -0.322 24.345 1.00 89.69 96 ARG A O 1
ATOM 754 N N . GLU A 1 97 ? -27.403 1.776 23.543 1.00 85.25 97 GLU A N 1
ATOM 755 C CA . GLU A 1 97 ? -28.847 1.944 23.727 1.00 85.25 97 GLU A CA 1
ATOM 756 C C . GLU A 1 97 ? -29.634 1.750 22.418 1.00 85.25 97 GLU A C 1
ATOM 758 O O . GLU A 1 97 ? -30.860 1.853 22.418 1.00 85.25 97 GLU A O 1
ATOM 763 N N . GLN A 1 98 ? -28.923 1.471 21.320 1.00 66.06 98 GLN A N 1
ATOM 764 C CA . GLN A 1 98 ? -29.458 1.086 20.012 1.00 66.06 98 GLN A CA 1
ATOM 765 C C . GLN A 1 98 ? -29.470 -0.437 19.871 1.00 66.06 98 GLN A C 1
ATOM 767 O O . GLN A 1 98 ? -30.431 -0.946 19.253 1.00 66.06 98 GLN A O 1
#

Secondary structure (DSSP, 8-state):
---HHHHH-TT--EEEE-S--TTS-TT-EEE-TTT-----THHHH-TT-----TTT--GGGTHHHHHHHHHHTSSSEE--PPPPPPPPHHHHHHHH--

Sequence (98 aa):
MDSACVEVCPVDCIHRYTGEDPYIPQHQLLIHPEVCIVCGVCEPACPWEAMYQDTEVPKELRASIEVNARIARQQEIEIPRESKPQPTAQDVAANREQ